Protein AF-A0A0D3AA02-F1 (afdb_monomer_lite)

Sequence (153 aa):
LQTEDDASTASTNLSRFRINEIVESSVPKKKGRLVGLGRRSRSAAPSSAPPPYVDPEVLTAQLKDKDDRISALETQMAAQQAGYETQKRLNEQMMEMMKRMYPNEGLVPRKFPMQIPRKISSELPRIGPSEISLEYSEELSYDIVVLGVSLEI

Structure (mmCIF, N/CA/C/O backbone):
data_AF-A0A0D3AA02-F1
#
_entry.id   AF-A0A0D3AA02-F1
#
loop_
_atom_site.group_PDB
_atom_site.id
_atom_site.type_symbol
_atom_site.label_atom_id
_atom_site.label_alt_id
_atom_site.label_comp_id
_atom_site.label_asym_id
_atom_site.label_entity_id
_atom_site.label_seq_id
_atom_site.pdbx_PDB_ins_code
_atom_site.Cartn_x
_atom_site.Cartn_y
_atom_site.Cartn_z
_atom_site.occupancy
_atom_site.B_iso_or_equiv
_atom_site.auth_seq_id
_atom_site.auth_comp_id
_atom_site.auth_asym_id
_atom_site.auth_atom_id
_atom_site.pdbx_PDB_model_num
ATOM 1 N N . LEU A 1 1 ? 10.111 -31.484 22.820 1.00 53.62 1 LEU A N 1
ATOM 2 C CA . LEU A 1 1 ? 10.497 -31.038 21.466 1.00 53.62 1 LEU A CA 1
ATOM 3 C C . LEU A 1 1 ? 10.474 -32.254 20.557 1.00 53.62 1 LEU A C 1
ATOM 5 O O . LEU A 1 1 ? 11.394 -33.051 20.647 1.00 53.62 1 LEU A O 1
ATOM 9 N N . GLN A 1 2 ? 9.403 -32.428 19.784 1.00 46.66 2 GLN A N 1
ATOM 10 C CA . GLN A 1 2 ? 9.385 -33.248 18.571 1.00 46.66 2 GLN A CA 1
ATOM 11 C C . GLN A 1 2 ? 8.452 -32.530 17.593 1.00 46.66 2 GLN A C 1
ATOM 13 O O . GLN A 1 2 ? 7.258 -32.399 17.853 1.00 46.66 2 GLN A O 1
ATOM 18 N N . THR A 1 3 ? 9.053 -31.972 16.552 1.00 66.62 3 THR A N 1
ATOM 19 C CA . THR A 1 3 ? 8.446 -31.197 15.470 1.00 66.62 3 THR A CA 1
ATOM 20 C C . THR A 1 3 ? 9.034 -31.760 14.201 1.00 66.62 3 THR A C 1
ATOM 22 O O . THR A 1 3 ? 10.138 -31.381 13.864 1.00 66.62 3 THR A O 1
ATOM 25 N N . GLU A 1 4 ? 8.361 -32.676 13.527 1.00 51.78 4 GLU A N 1
ATOM 26 C CA . GLU A 1 4 ? 8.775 -33.072 12.183 1.00 51.78 4 GLU A CA 1
ATOM 27 C C . GLU A 1 4 ? 7.525 -33.648 11.499 1.00 51.78 4 GLU A C 1
ATOM 29 O O . GLU A 1 4 ? 6.842 -34.479 12.093 1.00 51.78 4 GLU A O 1
ATOM 34 N N . ASP A 1 5 ? 7.124 -33.362 10.274 1.00 55.88 5 ASP A N 1
ATOM 35 C CA . ASP A 1 5 ? 7.315 -32.257 9.345 1.00 55.88 5 ASP A CA 1
ATOM 36 C C . ASP A 1 5 ? 6.399 -32.627 8.164 1.00 55.88 5 ASP A C 1
ATOM 38 O O . ASP A 1 5 ? 6.261 -33.799 7.798 1.00 55.88 5 ASP A O 1
ATOM 42 N N . ASP A 1 6 ? 5.71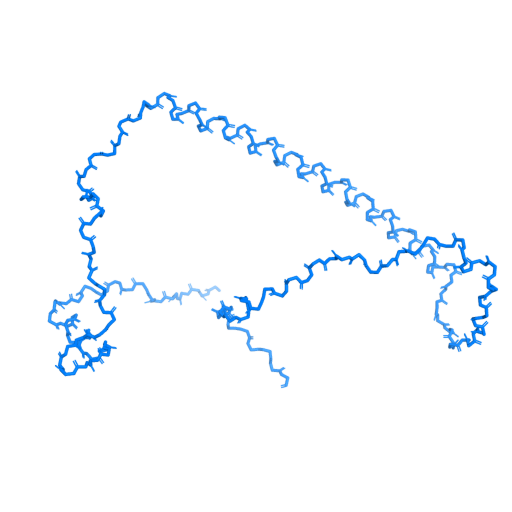2 -31.635 7.611 1.00 59.78 6 ASP A N 1
ATOM 43 C CA . ASP A 1 6 ? 4.790 -31.750 6.483 1.00 59.78 6 ASP A CA 1
ATOM 44 C C . ASP A 1 6 ? 5.528 -32.233 5.216 1.00 59.78 6 ASP A C 1
ATOM 46 O O . ASP A 1 6 ? 6.243 -31.483 4.549 1.00 59.78 6 ASP A O 1
ATOM 50 N N . ALA A 1 7 ? 5.371 -33.515 4.874 1.00 59.75 7 ALA A N 1
ATOM 51 C CA . ALA A 1 7 ? 6.032 -34.160 3.735 1.00 59.75 7 ALA A CA 1
ATOM 52 C C . ALA A 1 7 ? 5.379 -33.856 2.366 1.00 59.75 7 ALA A C 1
ATOM 54 O O . ALA A 1 7 ? 5.508 -34.641 1.424 1.00 59.75 7 ALA A O 1
ATOM 55 N N . SER A 1 8 ? 4.685 -32.726 2.208 1.00 58.94 8 SER A N 1
ATOM 56 C CA . SER A 1 8 ? 3.948 -32.400 0.974 1.00 58.94 8 SER A CA 1
ATOM 57 C C . SER A 1 8 ? 4.792 -31.739 -0.129 1.00 58.94 8 SER A C 1
ATOM 59 O O . SER A 1 8 ? 4.256 -31.283 -1.137 1.00 58.94 8 SER A O 1
ATOM 61 N N . THR A 1 9 ? 6.123 -31.717 -0.004 1.00 57.88 9 THR A N 1
ATOM 62 C CA . THR A 1 9 ? 7.038 -31.105 -0.992 1.00 57.88 9 THR A CA 1
ATOM 63 C C . THR A 1 9 ? 7.828 -32.118 -1.829 1.00 57.88 9 THR A C 1
ATOM 65 O O . THR A 1 9 ? 8.888 -31.806 -2.372 1.00 57.88 9 THR A O 1
ATOM 68 N N . ALA A 1 10 ? 7.317 -33.337 -2.017 1.00 57.09 10 ALA A N 1
ATOM 69 C CA . ALA A 1 10 ? 7.899 -34.269 -2.982 1.00 57.09 10 ALA A CA 1
ATOM 70 C C . ALA A 1 10 ? 7.478 -33.893 -4.418 1.00 57.09 10 ALA A C 1
ATOM 72 O O . ALA A 1 10 ? 6.457 -34.357 -4.932 1.00 57.09 10 ALA A O 1
ATOM 73 N N . SER A 1 11 ? 8.280 -33.058 -5.091 1.00 58.41 11 SER A N 1
ATOM 74 C CA . SER A 1 11 ? 8.177 -32.838 -6.541 1.00 58.41 11 SER A CA 1
ATOM 75 C C . SER A 1 11 ? 8.348 -34.176 -7.261 1.00 58.41 11 SER A C 1
ATOM 77 O O . SER A 1 11 ? 9.455 -34.689 -7.435 1.00 58.41 11 SER A O 1
ATOM 79 N N . THR A 1 12 ? 7.229 -34.796 -7.628 1.00 64.56 12 THR A N 1
ATOM 80 C CA . THR A 1 12 ? 7.253 -36.079 -8.320 1.00 64.56 12 THR A CA 1
ATOM 81 C C . THR A 1 12 ? 7.497 -35.781 -9.792 1.00 64.56 12 THR A C 1
ATOM 83 O O . THR A 1 12 ? 6.626 -35.264 -10.489 1.00 64.56 12 THR A O 1
ATOM 86 N N . ASN A 1 13 ? 8.698 -36.088 -10.281 1.00 82.19 13 ASN A N 1
ATOM 87 C CA . ASN A 1 13 ? 8.991 -36.072 -11.712 1.00 82.19 13 ASN A CA 1
ATOM 88 C C . ASN A 1 13 ? 8.172 -37.181 -12.393 1.00 82.19 13 ASN A C 1
ATOM 90 O O . ASN A 1 13 ? 8.635 -38.312 -12.541 1.00 82.19 13 ASN A O 1
ATOM 94 N N . LEU A 1 14 ? 6.925 -36.889 -12.766 1.00 85.88 14 LEU A N 1
ATOM 95 C CA . LEU A 1 14 ? 6.087 -37.840 -13.484 1.00 85.88 14 LEU A CA 1
ATOM 96 C C . LEU A 1 14 ? 6.580 -38.016 -14.921 1.00 85.88 14 LEU A C 1
ATOM 98 O O . LEU A 1 14 ? 6.935 -37.062 -15.617 1.00 85.88 14 LEU A O 1
ATOM 102 N N . SER A 1 15 ? 6.526 -39.256 -15.406 1.00 89.69 15 SER A N 1
ATOM 103 C CA . SER A 1 15 ? 6.732 -39.525 -16.825 1.00 89.69 15 SER A CA 1
ATOM 104 C C . SER A 1 15 ? 5.608 -38.894 -17.652 1.00 89.69 15 SER A C 1
ATOM 106 O O . SER A 1 15 ? 4.463 -38.807 -17.206 1.00 89.69 15 SER A O 1
ATOM 108 N N . ARG A 1 16 ? 5.902 -38.505 -18.900 1.00 90.88 16 ARG A N 1
ATOM 109 C CA . ARG A 1 16 ? 4.883 -37.957 -19.819 1.00 90.88 16 ARG A CA 1
ATOM 110 C C . ARG A 1 16 ? 3.665 -38.867 -19.966 1.00 90.88 16 ARG A C 1
ATOM 112 O O . ARG A 1 16 ? 2.554 -38.374 -20.097 1.00 90.88 16 ARG A O 1
ATOM 119 N N . PHE A 1 17 ? 3.877 -40.180 -19.923 1.00 92.75 17 PHE A N 1
ATOM 120 C CA . PHE A 1 17 ? 2.795 -41.155 -19.973 1.00 92.75 17 PHE A CA 1
ATOM 121 C C . PHE A 1 17 ? 1.847 -41.007 -18.775 1.00 92.75 17 PHE A C 1
ATOM 123 O O . PHE A 1 17 ? 0.642 -40.893 -18.966 1.00 92.75 17 PHE A O 1
ATOM 130 N N . ARG A 1 18 ? 2.396 -40.914 -17.555 1.00 92.50 18 ARG A N 1
ATOM 131 C CA . ARG A 1 18 ? 1.609 -40.695 -16.333 1.00 92.50 18 ARG A CA 1
ATOM 132 C C . ARG A 1 18 ? 0.935 -39.322 -16.311 1.00 92.50 18 ARG A C 1
ATOM 134 O O . ARG A 1 18 ? -0.202 -39.212 -15.873 1.00 92.50 18 ARG A O 1
ATOM 141 N N . ILE A 1 19 ? 1.598 -38.286 -16.830 1.00 92.25 19 ILE A N 1
ATOM 142 C CA . ILE A 1 19 ? 0.996 -36.952 -16.987 1.00 92.25 19 ILE A CA 1
ATOM 143 C C . ILE A 1 19 ? -0.220 -37.022 -17.917 1.00 92.25 19 ILE A C 1
ATOM 145 O O . ILE A 1 19 ? -1.279 -36.505 -17.572 1.00 92.25 19 ILE A O 1
ATOM 149 N N . ASN A 1 20 ? -0.093 -37.678 -19.074 1.00 90.44 20 ASN A N 1
ATOM 150 C CA . ASN A 1 20 ? -1.201 -37.822 -20.017 1.00 90.44 20 ASN A CA 1
ATOM 151 C C . ASN A 1 20 ? -2.361 -38.606 -19.403 1.00 90.44 20 ASN A C 1
ATOM 153 O O . ASN A 1 20 ? -3.500 -38.184 -19.541 1.00 90.44 20 ASN A O 1
ATOM 157 N N . GLU A 1 21 ? -2.073 -39.689 -18.680 1.00 92.56 21 GLU A N 1
ATOM 158 C CA . GLU A 1 21 ? -3.073 -40.478 -17.954 1.00 92.56 21 GLU A CA 1
ATOM 159 C C . GLU A 1 21 ? -3.886 -39.603 -16.983 1.00 92.56 21 GLU A C 1
ATOM 161 O O . GLU A 1 21 ? -5.116 -39.628 -17.012 1.00 92.56 21 GLU A O 1
ATOM 166 N N . ILE A 1 22 ? -3.212 -38.764 -16.188 1.00 92.19 22 ILE A N 1
ATOM 167 C CA . ILE A 1 22 ? -3.859 -37.845 -15.238 1.00 92.19 22 ILE A CA 1
ATOM 168 C C . ILE A 1 22 ? -4.670 -36.766 -15.965 1.00 92.19 22 ILE A C 1
ATOM 170 O O . ILE A 1 22 ? -5.803 -36.474 -15.585 1.00 92.19 22 ILE A O 1
ATOM 174 N N . VAL A 1 23 ? -4.123 -36.175 -17.029 1.00 88.12 23 VAL A N 1
ATOM 175 C CA . VAL A 1 23 ? -4.827 -35.152 -17.821 1.00 88.12 23 VAL A CA 1
ATOM 176 C C . VAL A 1 23 ? -6.070 -35.748 -18.480 1.00 88.12 23 VAL A C 1
ATOM 178 O O . VAL A 1 23 ? -7.131 -35.126 -18.500 1.00 88.12 23 VAL A O 1
ATOM 181 N N . GLU A 1 24 ? -5.963 -36.963 -19.006 1.00 88.50 24 GLU A N 1
ATOM 182 C CA . GLU A 1 24 ? -7.061 -37.651 -19.667 1.00 88.50 24 GLU A CA 1
ATOM 183 C C . GLU A 1 24 ? -8.172 -38.089 -18.717 1.00 88.50 24 GLU A C 1
ATOM 185 O O . GLU A 1 24 ? -9.325 -38.141 -19.160 1.00 88.50 24 GLU A O 1
ATOM 190 N N . SER A 1 25 ? -7.843 -38.411 -17.464 1.00 89.56 25 SER A N 1
ATOM 191 C CA . SER A 1 25 ? -8.819 -38.781 -16.437 1.00 89.56 25 SER A CA 1
ATOM 192 C C . SER A 1 25 ? -9.460 -37.569 -15.760 1.00 89.56 25 SER A C 1
ATOM 194 O O . SER A 1 25 ? -10.619 -37.647 -15.360 1.00 89.56 25 SER A O 1
ATOM 196 N N . SER A 1 26 ? -8.746 -36.444 -15.672 1.00 89.12 26 SER A N 1
ATOM 197 C CA . SER A 1 26 ? -9.173 -35.294 -14.859 1.00 89.12 26 SER A CA 1
ATOM 198 C C . SER A 1 26 ? -9.813 -34.157 -15.662 1.00 89.12 26 SER A C 1
ATOM 200 O O . SER A 1 26 ? -10.617 -33.404 -15.117 1.00 89.12 26 SER A O 1
ATOM 202 N N . VAL A 1 27 ? -9.476 -33.990 -16.948 1.00 89.62 27 VAL A N 1
ATOM 203 C CA . VAL A 1 27 ? -9.980 -32.862 -17.752 1.00 89.62 27 VAL A CA 1
ATOM 204 C C . VAL A 1 27 ? -11.298 -33.232 -18.453 1.00 89.62 27 VAL A C 1
ATOM 206 O O . VAL A 1 27 ? -11.348 -34.240 -19.167 1.00 89.62 27 VAL A O 1
ATOM 209 N N . PRO A 1 28 ? -12.363 -32.408 -18.340 1.00 89.06 28 PRO A N 1
ATOM 210 C CA . PRO A 1 28 ? -13.637 -32.664 -19.006 1.00 89.06 28 PRO A CA 1
ATOM 211 C C . PRO A 1 28 ? -13.504 -32.829 -20.529 1.00 89.06 28 PRO A C 1
ATOM 213 O O . PRO A 1 28 ? -12.781 -32.090 -21.204 1.00 89.06 28 PRO A O 1
ATOM 216 N N . LYS A 1 29 ? -14.250 -33.786 -21.097 1.00 91.00 29 LYS A N 1
ATOM 217 C CA . LYS A 1 29 ? -14.224 -34.145 -22.527 1.00 91.00 29 LYS A CA 1
ATOM 218 C C . LYS A 1 29 ? -15.591 -33.947 -23.184 1.00 91.00 29 LYS A C 1
ATOM 220 O O . LYS A 1 29 ? -16.615 -34.338 -22.637 1.00 91.00 29 LYS A O 1
ATOM 225 N N . LYS A 1 30 ? -15.611 -33.429 -24.418 1.00 91.12 30 LYS A N 1
ATOM 226 C CA . LYS A 1 30 ? -16.790 -33.398 -25.304 1.00 91.12 30 LYS A CA 1
ATOM 227 C C . LYS A 1 30 ? -16.431 -34.016 -26.654 1.00 91.12 30 LYS A C 1
ATOM 229 O O . LYS A 1 30 ? -15.575 -33.490 -27.361 1.00 91.12 30 LYS A O 1
ATOM 234 N N . LYS A 1 31 ? -17.079 -35.130 -27.021 1.00 90.44 31 LYS A N 1
ATOM 235 C CA . LYS A 1 31 ? -16.807 -35.893 -28.264 1.00 90.44 31 LYS A CA 1
ATOM 236 C C . LYS A 1 31 ? -15.324 -36.301 -28.402 1.00 90.44 31 LYS A C 1
ATOM 238 O O . LYS A 1 31 ? -14.715 -36.116 -29.449 1.00 90.44 31 LYS A O 1
ATOM 243 N N . GLY A 1 32 ? -14.723 -36.777 -27.309 1.00 87.00 32 GLY A N 1
ATOM 244 C CA . GLY A 1 32 ? -13.302 -37.156 -27.253 1.00 87.00 32 GLY A CA 1
ATOM 245 C C . GLY A 1 32 ? -12.314 -35.982 -27.204 1.00 87.00 32 GLY A C 1
ATOM 246 O O . GLY A 1 32 ? -11.118 -36.201 -27.056 1.00 87.00 32 GLY A O 1
ATOM 247 N N . ARG A 1 33 ? -12.789 -34.733 -27.280 1.00 87.69 33 ARG A N 1
ATOM 248 C CA . ARG A 1 33 ? -11.948 -33.535 -27.219 1.00 87.69 33 ARG A CA 1
ATOM 249 C C . ARG A 1 33 ? -11.967 -32.939 -25.814 1.00 87.69 33 ARG A C 1
ATOM 251 O O . ARG A 1 33 ? -13.047 -32.641 -25.308 1.00 87.69 33 ARG A O 1
ATOM 258 N N . LEU A 1 34 ? -10.791 -32.734 -25.220 1.00 88.81 34 LEU A N 1
ATOM 259 C CA . LEU A 1 34 ? -10.636 -31.980 -23.972 1.00 88.81 34 LEU A CA 1
ATOM 260 C C . LEU A 1 34 ? -11.217 -30.568 -24.157 1.00 88.81 34 LEU A C 1
ATOM 262 O O . LEU A 1 34 ? -10.851 -29.865 -25.104 1.00 88.81 34 LEU A O 1
ATOM 266 N N . VAL A 1 35 ? -12.157 -30.176 -23.300 1.00 86.38 35 VAL A N 1
ATOM 267 C CA . VAL A 1 35 ? -12.749 -28.829 -23.296 1.00 86.38 35 VAL A CA 1
ATOM 268 C C . VAL A 1 35 ? -12.101 -27.980 -22.202 1.00 86.38 35 VAL A C 1
ATOM 270 O O . VAL A 1 35 ? -11.541 -28.514 -21.255 1.00 86.38 35 VAL A O 1
ATOM 273 N N . GLY A 1 36 ? -12.118 -26.653 -22.351 1.00 82.44 36 GLY A N 1
ATOM 274 C CA . GLY A 1 36 ? -11.487 -25.737 -21.387 1.00 82.44 36 GLY A CA 1
ATOM 275 C C . GLY A 1 36 ? -9.979 -25.532 -21.576 1.00 82.44 36 GLY A C 1
ATOM 276 O O . GLY A 1 36 ? -9.417 -24.606 -21.001 1.00 82.44 36 GLY A O 1
ATOM 277 N N . LEU A 1 37 ? -9.319 -26.309 -22.444 1.00 80.44 37 LEU A N 1
ATOM 278 C CA . LEU A 1 37 ? -7.947 -26.017 -22.863 1.00 80.44 37 LEU A CA 1
ATOM 279 C C . LEU A 1 37 ? -7.943 -24.833 -23.840 1.00 80.44 37 LEU A C 1
ATOM 281 O O . LEU A 1 37 ? -8.297 -24.965 -25.015 1.00 80.44 37 LEU A O 1
ATOM 285 N N . GLY A 1 38 ? -7.565 -23.660 -23.333 1.00 75.62 38 GLY A N 1
ATOM 286 C CA . GLY A 1 38 ? -7.457 -22.433 -24.115 1.00 75.62 38 GLY A CA 1
ATOM 287 C C . GLY A 1 38 ? -6.462 -22.568 -25.270 1.00 75.62 38 GLY A C 1
ATOM 288 O O . GLY A 1 38 ? -5.378 -23.141 -25.137 1.00 75.62 38 GLY A O 1
ATOM 289 N N . ARG A 1 39 ? -6.808 -22.002 -26.431 1.00 74.00 39 ARG A N 1
ATOM 290 C CA . ARG A 1 39 ? -5.838 -21.808 -27.513 1.00 74.00 39 ARG A CA 1
ATOM 291 C C . ARG A 1 39 ? -4.885 -20.715 -27.055 1.00 74.00 39 ARG A C 1
ATOM 293 O O . ARG A 1 39 ? -5.320 -19.592 -26.828 1.00 74.00 39 ARG A O 1
ATOM 300 N N . ARG A 1 40 ? -3.594 -21.023 -26.927 1.00 66.06 40 ARG A N 1
ATOM 301 C CA . ARG A 1 40 ? -2.578 -19.988 -26.705 1.00 66.06 40 ARG A CA 1
ATOM 302 C C . ARG A 1 40 ? -2.599 -19.046 -27.910 1.00 66.06 40 ARG A C 1
ATOM 304 O O . ARG A 1 40 ? -2.100 -19.401 -28.980 1.00 66.06 40 ARG A O 1
ATOM 311 N N . SER A 1 41 ? -3.208 -17.872 -27.752 1.00 60.25 41 SER A N 1
ATOM 312 C CA . SER A 1 41 ? -3.081 -16.765 -28.693 1.00 60.25 41 SER A CA 1
ATOM 313 C C . SER A 1 41 ? -1.596 -16.447 -28.811 1.00 60.25 41 SER A C 1
ATOM 315 O O . SER A 1 41 ? -0.969 -16.002 -27.854 1.00 60.25 41 SER A O 1
ATOM 317 N N . ARG A 1 42 ? -1.003 -16.704 -29.979 1.00 61.03 42 ARG A N 1
ATOM 318 C CA . ARG A 1 42 ? 0.401 -16.366 -30.280 1.00 61.03 42 ARG A CA 1
ATOM 319 C C . ARG A 1 42 ? 0.603 -14.855 -30.486 1.00 61.03 42 ARG A C 1
ATOM 321 O O . ARG A 1 42 ? 1.446 -14.457 -31.276 1.00 61.03 42 ARG A O 1
ATOM 328 N N . SER A 1 43 ? -0.227 -14.029 -29.852 1.00 60.69 43 SER A N 1
ATOM 329 C CA . SER A 1 43 ? -0.200 -12.567 -29.939 1.00 60.69 43 SER A CA 1
ATOM 330 C C . SER A 1 43 ? 0.611 -11.923 -28.816 1.00 60.69 43 SER A C 1
ATOM 332 O O . SER A 1 43 ? 0.882 -10.731 -28.882 1.00 60.69 43 SER A O 1
ATOM 334 N N . ALA A 1 44 ? 1.027 -12.688 -27.805 1.00 61.94 44 ALA A N 1
ATOM 335 C CA . ALA A 1 44 ? 2.141 -12.274 -26.967 1.00 61.94 44 ALA A CA 1
ATOM 336 C C . ALA A 1 44 ? 3.431 -12.446 -27.776 1.00 61.94 44 ALA A C 1
ATOM 338 O O . ALA A 1 44 ? 3.624 -13.497 -28.400 1.00 61.94 44 ALA A O 1
ATOM 339 N N . ALA A 1 45 ? 4.300 -11.430 -27.759 1.00 62.16 45 ALA A N 1
ATOM 340 C CA . ALA A 1 45 ? 5.665 -11.575 -28.246 1.00 62.16 45 ALA A CA 1
ATOM 341 C C . ALA A 1 45 ? 6.257 -12.863 -27.650 1.00 62.16 45 ALA A C 1
ATOM 343 O O . ALA A 1 45 ? 5.975 -13.176 -26.485 1.00 62.16 45 ALA A O 1
ATOM 344 N N . PRO A 1 46 ? 7.015 -13.658 -28.426 1.00 60.78 46 PRO A N 1
ATOM 345 C CA . PRO A 1 46 ? 7.665 -14.824 -27.860 1.00 60.78 46 PRO A CA 1
ATOM 346 C C . PRO A 1 46 ? 8.447 -14.359 -26.632 1.00 60.78 46 PRO A C 1
ATOM 348 O O . PRO A 1 46 ? 9.130 -13.342 -26.686 1.00 60.78 46 PRO A O 1
ATOM 351 N N . SER A 1 47 ? 8.357 -15.106 -25.531 1.00 60.28 47 SER A N 1
ATOM 352 C CA . SER A 1 47 ? 9.128 -14.858 -24.301 1.00 60.28 47 SER A CA 1
ATOM 353 C C . SER A 1 47 ? 10.648 -14.745 -24.544 1.00 60.28 47 SER A C 1
ATOM 355 O O . SER A 1 47 ? 11.388 -14.437 -23.619 1.00 60.28 47 SER A O 1
ATOM 357 N N . SER A 1 48 ? 11.109 -15.026 -25.770 1.00 63.53 48 SER A N 1
ATOM 358 C CA . SER A 1 48 ? 12.468 -14.849 -26.274 1.00 63.53 48 SER A CA 1
ATOM 359 C C . SER A 1 48 ? 12.785 -13.442 -26.796 1.00 63.53 48 SER A C 1
ATOM 361 O O . SER A 1 48 ? 13.908 -13.225 -27.242 1.00 63.53 48 SER A O 1
ATOM 363 N N . ALA A 1 49 ? 11.826 -12.511 -26.842 1.00 70.12 49 ALA A N 1
ATOM 364 C CA . ALA A 1 49 ? 12.114 -11.120 -27.169 1.00 70.12 49 ALA A CA 1
ATOM 365 C C . ALA A 1 49 ? 12.927 -10.512 -26.011 1.00 70.12 49 ALA A C 1
ATOM 367 O O . ALA A 1 49 ? 12.463 -10.578 -24.869 1.00 70.12 49 ALA A O 1
ATOM 368 N N . PRO A 1 50 ? 14.125 -9.950 -26.266 1.00 74.06 50 PRO A N 1
ATOM 369 C CA . PRO A 1 50 ? 14.880 -9.267 -25.227 1.00 74.06 50 PRO A CA 1
ATOM 370 C C . PRO A 1 50 ? 14.012 -8.151 -24.634 1.00 74.06 50 PRO A C 1
ATOM 372 O O . PRO A 1 50 ? 13.386 -7.416 -25.408 1.00 74.06 50 PRO A O 1
ATOM 375 N N . PRO A 1 51 ? 13.937 -8.010 -23.298 1.00 75.38 51 PRO A N 1
ATOM 376 C CA . PRO A 1 51 ? 13.287 -6.850 -22.712 1.00 75.38 51 PRO A CA 1
ATOM 377 C C . PRO A 1 51 ? 13.959 -5.578 -23.250 1.00 75.38 51 PRO A C 1
ATOM 379 O O . PRO A 1 51 ? 15.161 -5.603 -23.543 1.00 75.38 51 PRO A O 1
ATOM 382 N N . PRO A 1 52 ? 13.212 -4.471 -23.405 1.00 80.44 52 PRO A N 1
ATOM 383 C CA . PRO A 1 52 ? 13.819 -3.196 -23.757 1.00 80.44 52 PRO A CA 1
ATOM 384 C C . PRO A 1 52 ? 14.946 -2.901 -22.763 1.00 80.44 52 PRO A C 1
ATOM 386 O O . PRO A 1 52 ? 14.750 -2.997 -21.551 1.00 80.44 52 PRO A O 1
ATOM 389 N N . TYR A 1 53 ? 16.139 -2.617 -23.287 1.00 85.62 53 TYR A N 1
ATOM 390 C CA . TYR A 1 53 ? 17.304 -2.326 -22.463 1.00 85.62 53 TYR A CA 1
ATOM 391 C C . TYR A 1 53 ? 17.039 -1.043 -21.673 1.00 85.62 53 TYR A C 1
ATOM 393 O O . TYR A 1 53 ? 16.821 0.018 -22.257 1.00 85.62 53 TYR A O 1
ATOM 401 N N . VAL A 1 54 ? 17.026 -1.167 -20.350 1.00 86.50 54 VAL A N 1
ATOM 402 C CA . VAL A 1 54 ? 16.943 -0.045 -19.417 1.00 86.50 54 VAL A CA 1
ATOM 403 C C . VAL A 1 54 ? 18.326 0.130 -18.813 1.00 86.50 54 VAL A C 1
ATOM 405 O O . VAL A 1 54 ? 18.936 -0.845 -18.375 1.00 86.50 54 VAL A O 1
ATOM 408 N N . ASP A 1 55 ? 18.810 1.366 -18.807 1.00 93.94 55 ASP A N 1
ATOM 409 C CA . ASP A 1 55 ? 20.084 1.723 -18.193 1.00 93.94 55 ASP A CA 1
ATOM 410 C C . ASP A 1 55 ? 20.080 1.345 -16.692 1.00 93.94 55 ASP A C 1
ATOM 412 O O . ASP A 1 55 ? 19.176 1.773 -15.958 1.00 93.94 55 ASP A O 1
ATOM 416 N N . PRO A 1 56 ? 21.044 0.534 -16.211 1.00 92.38 56 PRO A N 1
ATOM 417 C CA . PRO A 1 56 ? 21.132 0.160 -14.800 1.00 92.38 56 PRO A CA 1
ATOM 418 C C . PRO A 1 56 ? 21.248 1.369 -13.858 1.00 92.38 56 PRO A C 1
ATOM 420 O O . PRO A 1 56 ? 20.766 1.310 -12.724 1.00 92.38 56 PRO A O 1
ATOM 423 N N . GLU A 1 57 ? 21.831 2.481 -14.304 1.00 94.38 57 GLU A N 1
ATOM 424 C CA . GLU A 1 57 ? 21.968 3.697 -13.493 1.00 94.38 57 GLU A CA 1
ATOM 425 C C . GLU A 1 57 ? 20.602 4.345 -13.230 1.00 94.38 57 GLU A C 1
ATOM 427 O O . GLU A 1 57 ? 20.291 4.745 -12.107 1.00 94.38 57 GLU A O 1
ATOM 432 N N . VAL A 1 58 ? 19.721 4.345 -14.232 1.00 94.94 58 VAL A N 1
ATOM 433 C CA . VAL A 1 58 ? 18.342 4.832 -14.085 1.00 94.94 58 VAL A CA 1
ATOM 434 C C . VAL A 1 58 ? 17.546 3.933 -13.140 1.00 94.94 58 VAL A C 1
ATOM 436 O O . VAL A 1 58 ? 16.781 4.428 -12.310 1.00 94.94 58 VAL A O 1
ATOM 439 N N . LEU A 1 59 ? 17.734 2.613 -13.228 1.00 94.69 59 LEU A N 1
ATOM 440 C CA . LEU A 1 59 ? 17.034 1.658 -12.367 1.00 94.69 59 LEU A CA 1
ATOM 441 C C . LEU A 1 59 ? 17.440 1.808 -10.894 1.00 94.69 59 LEU A C 1
ATOM 443 O O . LEU A 1 59 ? 16.581 1.794 -10.013 1.00 94.69 59 LEU A O 1
ATOM 447 N N . THR A 1 60 ? 18.734 1.982 -10.623 1.00 95.12 60 THR A N 1
ATOM 448 C CA . THR A 1 60 ? 19.237 2.187 -9.254 1.00 95.12 60 THR A CA 1
ATOM 449 C C . THR A 1 60 ? 18.779 3.520 -8.664 1.00 95.12 60 THR A C 1
ATOM 451 O O . THR A 1 60 ? 18.374 3.559 -7.503 1.00 95.12 60 THR A O 1
ATOM 454 N N . ALA A 1 61 ? 18.750 4.593 -9.461 1.00 96.12 61 ALA A N 1
ATOM 455 C CA . ALA A 1 61 ? 18.199 5.877 -9.034 1.00 96.12 61 ALA A CA 1
ATOM 456 C C . ALA A 1 61 ? 16.700 5.781 -8.693 1.00 96.12 61 ALA A C 1
ATOM 458 O O . ALA A 1 61 ? 16.271 6.298 -7.663 1.00 96.12 61 ALA A O 1
ATOM 459 N N . GLN A 1 62 ? 15.912 5.074 -9.512 1.00 97.44 62 GLN A N 1
ATOM 460 C CA . GLN A 1 62 ? 14.490 4.842 -9.237 1.00 97.44 62 GLN A CA 1
ATOM 461 C C . GLN A 1 62 ? 14.258 3.990 -7.991 1.00 97.44 62 GLN A C 1
ATOM 463 O O . GLN A 1 62 ? 13.296 4.226 -7.265 1.00 97.44 62 GLN A O 1
ATOM 468 N N . LEU A 1 63 ? 15.106 2.990 -7.744 1.00 97.38 63 LEU A N 1
ATOM 469 C CA . LEU A 1 63 ? 14.989 2.168 -6.543 1.00 97.38 63 LEU A CA 1
ATOM 470 C C . LEU A 1 63 ? 15.214 3.016 -5.289 1.00 97.38 63 LEU A C 1
ATOM 472 O O . LEU A 1 63 ? 14.399 2.976 -4.375 1.00 97.38 63 LEU A O 1
ATOM 476 N N . LYS A 1 64 ? 16.245 3.865 -5.309 1.00 97.75 64 LYS A N 1
ATOM 477 C CA . LYS A 1 64 ? 16.545 4.777 -4.207 1.00 97.75 64 LYS A CA 1
ATOM 478 C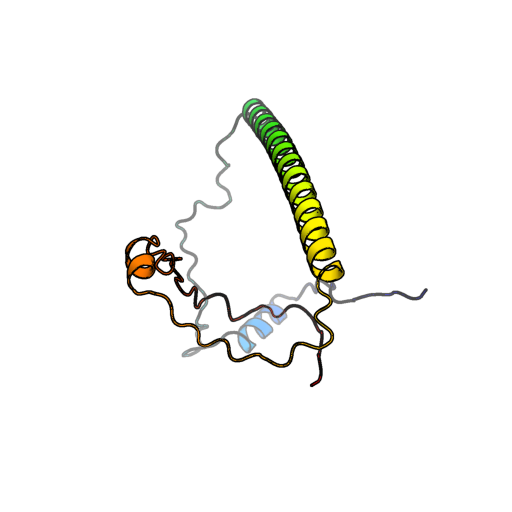 C . LYS A 1 64 ? 15.408 5.767 -3.929 1.00 97.75 64 LYS A C 1
ATOM 480 O O . LYS A 1 64 ? 15.019 5.926 -2.781 1.00 97.75 64 LYS A O 1
ATOM 485 N N . ASP A 1 65 ? 14.840 6.383 -4.966 1.00 98.12 65 ASP A N 1
ATOM 486 C CA . ASP A 1 65 ? 13.684 7.285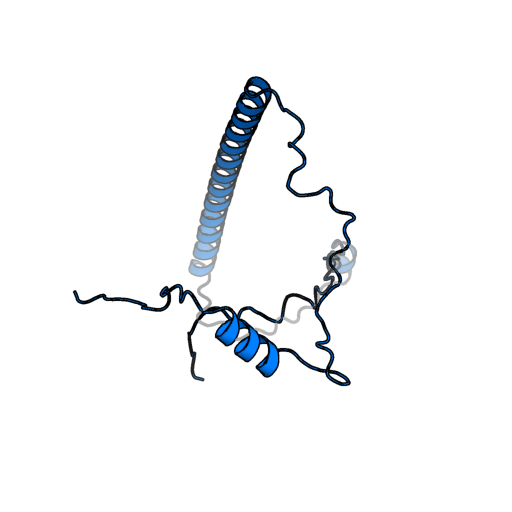 -4.819 1.00 98.12 65 ASP A CA 1
ATOM 487 C C . ASP A 1 65 ? 12.480 6.577 -4.170 1.00 98.12 65 ASP A C 1
ATOM 489 O O . ASP A 1 65 ? 11.796 7.129 -3.304 1.00 98.12 65 ASP A O 1
ATOM 493 N N . LYS A 1 66 ? 12.243 5.313 -4.540 1.00 98.38 66 LYS A N 1
ATOM 494 C CA . LYS A 1 66 ? 11.170 4.507 -3.949 1.00 98.38 66 LYS A CA 1
ATOM 495 C C . LYS A 1 66 ? 11.460 4.156 -2.494 1.00 98.38 66 LYS A C 1
ATOM 497 O O . LYS A 1 66 ? 10.531 4.232 -1.694 1.00 98.38 66 LYS A O 1
ATOM 502 N N . ASP A 1 67 ? 12.703 3.840 -2.144 1.00 98.56 67 ASP A N 1
ATOM 503 C CA . ASP A 1 67 ? 13.115 3.587 -0.757 1.00 98.56 67 ASP A CA 1
ATOM 504 C C . ASP A 1 67 ? 12.977 4.844 0.119 1.00 98.56 67 ASP A C 1
ATOM 506 O O . ASP A 1 67 ? 12.458 4.775 1.239 1.00 98.56 67 ASP A O 1
ATOM 510 N N . ASP A 1 68 ? 13.347 6.014 -0.409 1.00 98.44 68 ASP A N 1
ATOM 511 C CA . ASP A 1 68 ? 13.167 7.303 0.267 1.00 98.44 68 ASP A CA 1
ATOM 512 C C . ASP A 1 68 ? 11.671 7.594 0.493 1.00 98.44 68 ASP A C 1
ATOM 514 O O . ASP A 1 68 ? 11.248 7.982 1.588 1.00 98.44 68 ASP A O 1
ATOM 518 N N . ARG A 1 69 ? 10.830 7.335 -0.519 1.00 98.62 69 ARG A N 1
ATOM 519 C CA . ARG A 1 69 ? 9.372 7.473 -0.407 1.00 98.62 69 ARG A CA 1
ATOM 520 C C . ARG A 1 69 ? 8.767 6.492 0.601 1.00 98.62 69 ARG A C 1
ATOM 522 O O . ARG A 1 69 ? 7.858 6.887 1.332 1.00 98.62 69 ARG A O 1
ATOM 529 N N . ILE A 1 70 ? 9.233 5.243 0.644 1.00 98.69 70 ILE A N 1
ATOM 530 C CA . ILE A 1 70 ? 8.792 4.245 1.634 1.00 98.69 70 ILE A CA 1
ATOM 531 C C . ILE A 1 70 ? 9.131 4.741 3.041 1.00 98.69 70 ILE A C 1
ATOM 533 O O . ILE A 1 70 ? 8.235 4.841 3.877 1.00 98.69 70 ILE A O 1
ATOM 537 N N . SER A 1 71 ? 10.373 5.172 3.262 1.00 98.56 71 SER A N 1
ATOM 538 C CA . SER A 1 71 ? 10.834 5.695 4.555 1.00 98.56 71 SER A CA 1
ATOM 539 C C . SER A 1 71 ? 9.993 6.890 5.034 1.00 98.56 71 SER A C 1
ATOM 541 O O . SER A 1 71 ? 9.616 6.988 6.208 1.00 98.56 71 SER A O 1
ATOM 543 N N . ALA A 1 72 ? 9.646 7.801 4.117 1.00 98.56 72 ALA A N 1
ATOM 544 C CA . ALA A 1 72 ? 8.792 8.946 4.422 1.00 98.56 72 ALA A CA 1
ATOM 545 C C . ALA A 1 72 ? 7.362 8.526 4.817 1.00 98.56 72 ALA A C 1
ATOM 547 O O . ALA A 1 72 ? 6.811 9.049 5.790 1.00 98.56 72 ALA A O 1
ATOM 548 N N . LEU A 1 73 ? 6.769 7.568 4.097 1.00 98.62 73 LEU A N 1
ATOM 549 C CA . LEU A 1 73 ? 5.426 7.058 4.389 1.00 98.62 73 LEU A CA 1
ATOM 550 C C . LEU A 1 73 ? 5.373 6.292 5.713 1.00 98.62 73 LEU A C 1
ATOM 552 O O . LEU A 1 73 ? 4.442 6.488 6.490 1.00 98.62 73 LEU A O 1
ATOM 556 N N . GLU A 1 74 ? 6.376 5.469 6.010 1.00 98.44 74 GLU A N 1
ATOM 557 C CA . GLU A 1 74 ? 6.488 4.764 7.291 1.00 98.44 74 GLU A CA 1
ATOM 558 C C . GLU A 1 74 ? 6.542 5.739 8.467 1.00 98.44 74 GLU A C 1
ATOM 560 O O . GLU A 1 74 ? 5.814 5.583 9.449 1.00 98.44 74 GLU A O 1
ATOM 565 N N . THR A 1 75 ? 7.330 6.806 8.327 1.00 98.44 75 THR A N 1
ATOM 566 C CA . THR A 1 75 ? 7.410 7.872 9.332 1.00 98.44 75 THR A CA 1
ATOM 567 C C . THR A 1 75 ? 6.056 8.563 9.524 1.00 98.44 75 THR A C 1
ATOM 569 O O . THR A 1 75 ? 5.638 8.809 10.658 1.00 98.44 75 THR A O 1
ATOM 572 N N . GLN A 1 76 ? 5.330 8.844 8.435 1.00 98.44 76 GLN A N 1
ATOM 573 C CA . GLN A 1 76 ? 3.996 9.445 8.499 1.00 98.44 76 GLN A CA 1
ATOM 574 C C . GLN A 1 76 ? 2.984 8.524 9.195 1.00 98.44 76 GLN A C 1
ATOM 576 O O . GLN A 1 76 ? 2.229 8.990 10.050 1.00 98.44 76 GLN A O 1
ATOM 581 N N . MET A 1 77 ? 2.984 7.228 8.868 1.00 98.25 77 MET A N 1
ATOM 582 C CA . MET A 1 77 ? 2.113 6.240 9.511 1.00 98.25 77 MET A CA 1
ATOM 583 C C . MET A 1 77 ? 2.410 6.129 11.007 1.00 98.25 77 MET A C 1
ATOM 585 O O . MET A 1 77 ? 1.482 6.157 11.814 1.00 98.25 77 MET A O 1
ATOM 589 N N . ALA A 1 78 ? 3.689 6.075 11.392 1.00 98.06 78 ALA A N 1
ATOM 590 C CA . ALA A 1 78 ? 4.093 6.018 12.793 1.00 98.06 78 ALA A CA 1
ATOM 591 C C . ALA A 1 78 ? 3.642 7.266 13.571 1.00 98.06 78 ALA A C 1
ATOM 593 O O . ALA A 1 78 ? 3.080 7.154 14.663 1.00 98.06 78 ALA A O 1
ATOM 594 N N . ALA A 1 79 ? 3.822 8.459 12.996 1.00 97.56 79 ALA A N 1
ATOM 595 C CA . ALA A 1 79 ? 3.363 9.706 13.601 1.00 97.56 79 ALA A CA 1
ATOM 596 C C . ALA A 1 79 ? 1.830 9.753 13.739 1.00 97.56 79 ALA A C 1
ATOM 598 O O . ALA A 1 79 ? 1.310 10.143 14.787 1.00 97.56 79 ALA A O 1
ATOM 599 N N . GLN A 1 80 ? 1.099 9.315 12.709 1.00 98.25 80 GLN A N 1
ATOM 600 C CA . GLN A 1 80 ? -0.362 9.249 12.734 1.00 98.25 80 GLN A CA 1
ATOM 601 C C . GLN A 1 80 ? -0.863 8.261 13.791 1.00 98.25 80 GLN A C 1
ATOM 603 O O . GLN A 1 80 ? -1.778 8.585 14.550 1.00 98.25 80 GLN A O 1
ATOM 608 N N . GLN A 1 81 ? -0.248 7.082 13.874 1.00 97.69 81 GLN A N 1
ATOM 609 C CA . GLN A 1 81 ? -0.586 6.070 14.867 1.00 97.69 81 GLN A CA 1
ATOM 610 C C . GLN A 1 81 ? -0.326 6.583 16.285 1.00 97.69 81 GLN A C 1
ATOM 612 O O . GLN A 1 81 ? -1.188 6.444 17.148 1.00 97.69 81 GLN A O 1
ATOM 617 N N . ALA A 1 82 ? 0.811 7.241 16.524 1.00 97.19 82 ALA A N 1
ATOM 618 C CA . ALA A 1 82 ? 1.105 7.850 17.819 1.00 97.19 82 ALA A CA 1
ATOM 619 C C . ALA A 1 82 ? 0.068 8.923 18.202 1.00 97.19 82 ALA A C 1
ATOM 621 O O . ALA A 1 82 ? -0.382 8.971 19.352 1.00 97.19 82 ALA A O 1
ATOM 622 N N . GLY A 1 83 ? -0.356 9.752 17.242 1.00 97.44 83 GLY A N 1
ATOM 623 C CA . GLY A 1 83 ? -1.419 10.740 17.442 1.00 97.44 83 GLY A CA 1
ATOM 624 C C . GLY A 1 83 ? -2.766 10.097 17.784 1.00 97.44 83 GLY A C 1
ATOM 625 O O . GLY A 1 83 ? -3.410 10.484 18.761 1.00 97.44 83 GLY A O 1
ATOM 626 N N . TYR A 1 84 ? -3.156 9.068 17.031 1.00 97.81 84 TYR A N 1
ATOM 627 C CA . TYR A 1 84 ? -4.389 8.316 17.260 1.00 97.81 84 TYR A CA 1
ATOM 628 C C . TYR A 1 84 ? -4.400 7.615 18.626 1.00 97.81 84 TYR A C 1
ATOM 630 O O . TYR A 1 84 ? -5.355 7.763 19.387 1.00 97.81 84 TYR A O 1
ATOM 638 N N . GLU A 1 85 ? -3.326 6.908 18.980 1.00 97.06 85 GLU A N 1
ATOM 639 C CA . GLU A 1 85 ? -3.192 6.222 20.270 1.00 97.06 85 GLU A CA 1
ATOM 640 C C . GLU A 1 85 ? -3.251 7.202 21.448 1.00 97.06 85 GLU A C 1
ATOM 642 O O . GLU A 1 85 ? -3.897 6.933 22.463 1.00 97.06 85 GLU A O 1
ATOM 647 N N . THR A 1 86 ? -2.636 8.380 21.309 1.00 97.00 86 THR A N 1
ATOM 648 C CA . THR A 1 86 ? -2.691 9.425 22.342 1.00 97.00 86 THR A CA 1
ATOM 649 C C . THR A 1 86 ? -4.123 9.918 22.554 1.00 97.00 86 THR A C 1
ATOM 651 O O . THR A 1 86 ? -4.582 10.019 23.694 1.00 97.00 86 THR A O 1
ATOM 654 N N . GLN A 1 87 ? -4.861 10.172 21.471 1.00 97.12 87 GLN A N 1
ATOM 655 C CA . GLN A 1 87 ? -6.256 10.600 21.555 1.00 97.12 87 GLN A CA 1
ATOM 656 C C . GLN A 1 87 ? -7.172 9.500 22.103 1.00 97.12 87 GLN A C 1
ATOM 658 O O . GLN A 1 87 ? -8.058 9.777 22.912 1.00 97.12 87 GLN A O 1
ATOM 663 N N . LYS A 1 88 ? -6.948 8.244 21.709 1.00 96.81 88 LYS A N 1
ATOM 664 C CA . LYS A 1 88 ? -7.691 7.089 22.218 1.00 96.81 88 LYS A CA 1
ATOM 665 C C . LYS A 1 88 ? -7.529 6.946 23.733 1.00 96.81 88 LYS A C 1
ATOM 667 O O . LYS A 1 88 ? -8.535 6.847 24.429 1.00 96.81 88 LYS A O 1
ATOM 672 N N . ARG A 1 89 ? -6.299 7.039 24.251 1.00 97.38 89 ARG A N 1
ATOM 673 C CA . ARG A 1 89 ? -6.031 7.009 25.703 1.00 97.38 89 ARG A CA 1
ATOM 674 C C . ARG A 1 89 ? -6.736 8.141 26.445 1.00 97.38 89 ARG A C 1
ATOM 676 O O . ARG A 1 89 ? -7.308 7.910 27.506 1.00 97.38 89 ARG A O 1
ATOM 683 N N . LEU A 1 90 ? -6.731 9.353 25.887 1.00 97.44 90 LEU A N 1
ATOM 684 C CA . LEU A 1 90 ? -7.461 10.488 26.459 1.00 97.44 90 LEU A CA 1
ATOM 685 C C . LEU A 1 90 ? -8.973 10.204 26.527 1.00 97.44 90 LEU A C 1
ATOM 687 O O . LEU A 1 90 ? -9.609 10.429 27.556 1.00 97.44 90 LEU A O 1
ATOM 691 N N . ASN A 1 91 ? -9.550 9.671 25.450 1.00 96.62 91 ASN A N 1
ATOM 692 C CA . ASN A 1 91 ? -10.967 9.314 25.404 1.00 96.62 91 ASN A CA 1
ATOM 693 C C . ASN A 1 91 ? -11.324 8.215 26.415 1.00 96.62 91 ASN A C 1
ATOM 695 O O . ASN A 1 91 ? -12.355 8.307 27.080 1.00 96.62 91 ASN A O 1
ATOM 699 N N . GLU A 1 92 ? -10.468 7.205 26.567 1.00 96.75 92 GLU A N 1
ATOM 700 C CA . GLU A 1 92 ? -10.628 6.144 27.567 1.00 96.75 92 GLU A CA 1
ATOM 701 C C . GLU A 1 92 ? -10.600 6.706 28.992 1.00 96.75 92 GLU A C 1
ATOM 703 O O . GLU A 1 92 ? -11.477 6.379 29.791 1.00 96.75 92 GLU A O 1
ATOM 708 N N . GLN A 1 93 ? -9.671 7.620 29.294 1.00 96.56 93 GLN A N 1
ATOM 709 C CA . GLN A 1 93 ? -9.620 8.292 30.596 1.00 96.56 93 GLN A CA 1
ATOM 710 C C . GLN A 1 93 ? -10.907 9.068 30.897 1.00 96.56 93 GLN A C 1
ATOM 712 O O . GLN A 1 93 ? -11.432 8.995 32.010 1.00 96.56 93 GLN A O 1
ATOM 717 N N . MET A 1 94 ? -11.453 9.784 29.909 1.00 92.75 94 MET A N 1
ATOM 718 C CA . MET A 1 94 ? -12.730 10.485 30.070 1.00 92.75 94 MET A CA 1
ATOM 719 C C . MET A 1 94 ? -13.892 9.509 30.295 1.00 92.75 94 MET A C 1
ATOM 721 O O . MET A 1 94 ? -14.720 9.731 31.181 1.00 92.75 94 MET A O 1
ATOM 725 N N . MET A 1 95 ? -13.947 8.412 29.535 1.00 92.06 95 MET A N 1
ATOM 726 C CA . MET A 1 95 ? -14.973 7.379 29.699 1.00 92.06 95 MET A CA 1
ATOM 727 C C . MET A 1 95 ? -14.903 6.729 31.085 1.00 92.06 95 MET A C 1
ATOM 729 O O . MET A 1 95 ? -15.934 6.517 31.725 1.00 92.06 95 MET A O 1
ATOM 733 N N . GLU A 1 96 ? -13.699 6.447 31.579 1.00 93.06 96 GLU A N 1
ATOM 734 C CA . GLU A 1 96 ? -13.498 5.876 32.906 1.00 93.06 96 GLU A CA 1
ATOM 735 C C . GLU A 1 96 ? -13.927 6.849 34.010 1.00 93.06 96 GLU A C 1
ATOM 737 O O . GLU A 1 96 ? -14.625 6.453 34.947 1.00 93.06 96 GLU A O 1
ATOM 742 N N . MET A 1 97 ? -13.587 8.134 33.879 1.00 90.81 97 MET A N 1
ATOM 743 C CA . MET A 1 97 ? -14.035 9.170 34.810 1.00 90.81 97 MET A CA 1
ATOM 744 C C . MET A 1 97 ? -15.566 9.262 34.851 1.00 90.81 97 MET A C 1
ATOM 746 O O . MET A 1 97 ? -16.151 9.258 35.935 1.00 90.81 97 MET A O 1
ATOM 750 N N . MET A 1 98 ? -16.227 9.262 33.689 1.00 88.94 98 MET A N 1
ATOM 751 C CA . MET A 1 98 ? -17.692 9.254 33.601 1.00 88.94 98 MET A CA 1
ATOM 752 C C . MET A 1 98 ? -18.303 8.022 34.282 1.00 88.94 98 MET A C 1
ATOM 754 O O . MET A 1 98 ? -19.274 8.149 35.028 1.00 88.94 98 MET A O 1
ATOM 758 N N . LYS A 1 99 ? -17.707 6.840 34.088 1.00 88.56 99 LYS A N 1
ATOM 759 C CA . LYS A 1 99 ? -18.163 5.585 34.705 1.00 88.56 99 LYS A CA 1
ATOM 760 C C . LYS A 1 99 ? -17.995 5.577 36.227 1.00 88.56 99 LYS A C 1
ATOM 762 O O . LYS A 1 99 ? -18.830 5.009 36.922 1.00 88.56 99 LYS A O 1
ATOM 767 N N . ARG A 1 100 ? -16.941 6.211 36.755 1.00 89.50 100 ARG A N 1
ATOM 768 C CA . ARG A 1 100 ? -16.712 6.342 38.206 1.00 89.50 100 ARG A CA 1
ATOM 769 C C . ARG A 1 100 ? -17.672 7.330 38.864 1.00 89.50 100 ARG A C 1
ATOM 771 O O . ARG A 1 100 ? -18.092 7.097 39.991 1.00 89.50 100 ARG A O 1
ATOM 778 N N . MET A 1 101 ? -18.025 8.412 38.169 1.00 86.38 101 MET A N 1
ATOM 779 C CA . MET A 1 101 ? -18.991 9.396 38.673 1.00 86.38 101 MET A CA 1
ATOM 780 C C . MET A 1 101 ? -20.430 8.869 38.656 1.00 86.38 101 MET A C 1
ATOM 782 O 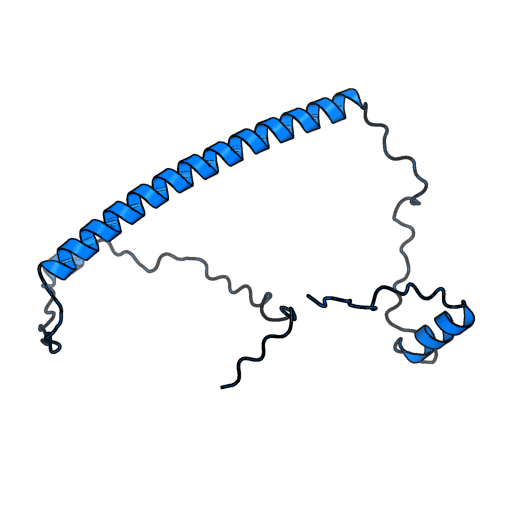O . MET A 1 101 ? -21.229 9.239 39.513 1.00 86.38 101 MET A O 1
ATOM 786 N N . TYR A 1 102 ? -20.749 7.986 37.708 1.00 77.69 102 TYR A N 1
ATOM 787 C CA . TYR A 1 102 ? -22.059 7.354 37.575 1.00 77.69 102 TYR A CA 1
ATOM 788 C 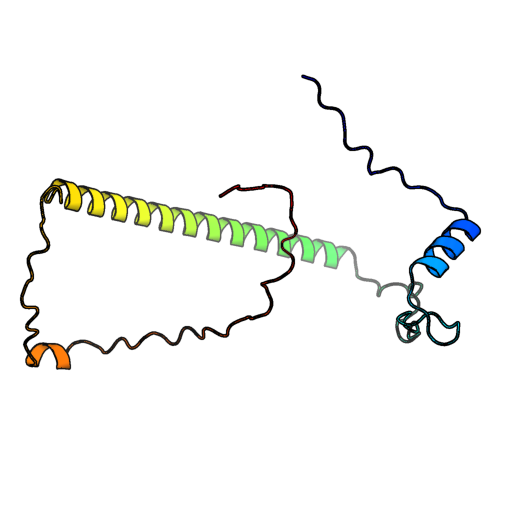C . TYR A 1 102 ? -21.897 5.847 37.340 1.00 77.69 102 TYR A C 1
ATOM 790 O O . TYR A 1 102 ? -21.998 5.383 36.199 1.00 77.69 102 TYR A O 1
ATOM 798 N N . PRO A 1 103 ? -21.637 5.056 38.396 1.00 73.31 103 PRO A N 1
ATOM 799 C CA . PRO A 1 103 ? -21.634 3.608 38.276 1.00 73.31 103 PRO A CA 1
ATOM 800 C C . PRO A 1 103 ? -23.050 3.162 37.894 1.00 73.31 103 PRO A C 1
ATOM 802 O O . PRO A 1 103 ? -23.986 3.273 38.681 1.00 73.31 103 PRO A O 1
ATOM 805 N N . ASN A 1 104 ? -23.228 2.670 36.666 1.00 69.12 104 ASN A N 1
ATOM 806 C CA . ASN A 1 104 ? -24.518 2.197 36.136 1.00 69.12 104 ASN A CA 1
ATOM 807 C C . ASN A 1 104 ? -25.019 0.892 36.794 1.00 69.12 104 ASN A C 1
ATOM 809 O O . ASN A 1 104 ? -25.865 0.190 36.240 1.00 69.12 104 ASN A O 1
ATOM 813 N N . GLU A 1 105 ? -24.538 0.564 37.989 1.00 64.00 105 GLU A N 1
ATOM 814 C CA . GLU A 1 105 ? -24.993 -0.556 38.804 1.00 64.00 105 GLU A CA 1
ATOM 815 C C . GLU A 1 105 ? -26.310 -0.164 39.497 1.00 64.00 105 GLU A C 1
ATOM 817 O O . GLU A 1 105 ? -26.350 0.143 40.683 1.00 64.00 105 GLU A O 1
ATOM 822 N N . GLY A 1 106 ? -27.405 -0.092 38.729 1.00 57.00 106 GLY A N 1
ATOM 823 C CA . GLY A 1 106 ? -28.749 0.126 39.287 1.00 57.00 106 GLY A CA 1
ATOM 824 C C . GLY A 1 106 ? -29.751 0.908 38.434 1.00 57.00 106 GLY A C 1
ATOM 825 O O . GLY A 1 106 ? -30.877 1.128 38.882 1.00 57.00 106 GLY A O 1
ATOM 826 N N . LEU A 1 107 ? -29.412 1.332 37.211 1.00 52.66 107 LEU A N 1
ATOM 827 C CA . LEU A 1 107 ? -30.371 2.038 36.356 1.00 52.66 107 LEU A CA 1
ATOM 828 C C . LEU A 1 107 ? -31.314 1.054 35.654 1.00 52.66 107 LEU A C 1
ATOM 830 O O . LEU A 1 107 ? -31.113 0.655 34.509 1.00 52.66 107 LEU A O 1
ATOM 834 N N . VAL A 1 108 ? -32.403 0.717 36.346 1.00 58.31 108 VAL A N 1
ATOM 835 C CA . VAL A 1 108 ? -33.671 0.334 35.707 1.00 58.31 108 VAL A CA 1
ATOM 836 C C . VAL A 1 108 ? -33.946 1.348 34.585 1.00 58.31 108 VAL A C 1
ATOM 838 O O . VAL A 1 108 ? -33.772 2.545 34.843 1.00 58.31 108 VAL A O 1
ATOM 841 N N . PRO A 1 109 ? -34.376 0.950 33.368 1.00 55.69 109 PRO A N 1
ATOM 842 C CA . PRO A 1 109 ? -34.643 1.906 32.301 1.00 55.69 109 PRO A CA 1
ATOM 843 C C . PRO A 1 109 ? -35.742 2.869 32.759 1.00 55.69 109 PRO A C 1
ATOM 845 O O . PRO A 1 109 ? -36.934 2.555 32.701 1.00 55.69 109 PRO A O 1
ATOM 848 N N . ARG A 1 110 ? -35.368 4.056 33.249 1.00 60.75 110 ARG A N 1
ATOM 849 C CA . ARG A 1 110 ? -36.333 5.132 33.442 1.00 60.75 110 ARG A CA 1
ATOM 850 C C . ARG A 1 110 ? -36.791 5.500 32.046 1.00 60.75 110 ARG A C 1
ATOM 852 O O . ARG A 1 110 ? -36.023 6.034 31.250 1.00 60.75 110 ARG A O 1
ATOM 859 N N . LYS A 1 111 ? -38.049 5.174 31.752 1.00 61.16 111 LYS A N 1
ATOM 860 C CA . LYS A 1 111 ? -38.772 5.681 30.591 1.00 61.16 111 LYS A CA 1
ATOM 861 C C . LYS A 1 111 ? -38.881 7.194 30.750 1.00 61.16 111 LYS A C 1
ATOM 863 O O . LYS A 1 111 ? -39.876 7.699 31.256 1.00 61.16 111 LYS A O 1
ATOM 868 N N . PHE A 1 112 ? -37.826 7.917 30.391 1.00 55.41 112 PHE A N 1
ATOM 869 C CA . PHE A 1 112 ? -37.922 9.350 30.191 1.00 55.41 112 PHE A CA 1
ATOM 870 C C . PHE A 1 112 ? -38.924 9.547 29.051 1.00 55.41 112 PHE A C 1
ATOM 872 O O . PHE A 1 112 ? -38.708 8.993 27.970 1.00 55.41 112 PHE A O 1
ATOM 879 N N . PRO A 1 113 ? -40.035 10.275 29.250 1.00 54.25 113 PRO A N 1
ATOM 880 C CA . PRO A 1 113 ? -40.842 10.692 28.121 1.00 54.25 113 PRO A CA 1
ATOM 881 C C . PRO A 1 113 ? -39.968 11.646 27.307 1.00 54.25 113 PRO A C 1
ATOM 883 O O . PRO A 1 113 ? -39.774 12.802 27.677 1.00 54.25 113 PRO A O 1
ATOM 886 N N . MET A 1 114 ? -39.377 11.133 26.230 1.00 62.00 114 MET A N 1
ATOM 887 C CA . MET A 1 114 ? -38.522 11.882 25.318 1.00 62.00 114 MET A CA 1
ATOM 888 C C . MET A 1 114 ? -39.410 12.813 24.477 1.00 62.00 114 MET A C 1
ATOM 890 O O . MET A 1 114 ? -39.649 12.589 23.296 1.00 62.00 114 MET A O 1
ATOM 894 N N . GLN A 1 115 ? -39.985 13.837 25.109 1.00 66.50 115 GLN A N 1
ATOM 895 C CA . GLN A 1 115 ? -40.698 14.903 24.418 1.00 66.50 115 GLN A CA 1
ATOM 896 C C . GLN A 1 115 ? -39.673 15.944 23.988 1.00 66.50 115 GLN A C 1
ATOM 898 O O . GLN A 1 115 ? -39.329 16.835 24.756 1.00 66.50 115 GLN A O 1
ATOM 903 N N . ILE A 1 116 ? -39.169 15.812 22.763 1.00 68.38 116 ILE A N 1
ATOM 904 C CA . ILE A 1 116 ? -38.331 16.830 22.127 1.00 68.38 116 ILE A CA 1
ATOM 905 C C . ILE A 1 116 ? -39.242 18.027 21.799 1.00 68.38 116 ILE A C 1
ATOM 907 O O . ILE A 1 116 ? -40.164 17.875 20.989 1.00 68.38 116 ILE A O 1
ATOM 911 N N . PRO A 1 117 ? -39.040 19.221 22.395 1.00 64.00 117 PRO A N 1
ATOM 912 C CA . PRO A 1 117 ? -39.780 20.413 22.000 1.00 64.00 117 PRO A CA 1
ATOM 913 C C . PRO A 1 117 ? -39.572 20.679 20.506 1.00 64.00 117 PRO A C 1
ATOM 915 O O . PRO A 1 117 ? -38.439 20.818 20.053 1.00 64.00 117 PRO A O 1
ATOM 918 N N . ARG A 1 118 ? -40.652 20.785 19.718 1.00 61.16 118 ARG A N 1
ATOM 919 C CA . ARG A 1 118 ? -40.571 20.955 18.248 1.00 61.16 118 ARG A CA 1
ATOM 920 C C . ARG A 1 118 ? -39.645 22.097 17.800 1.00 61.16 118 ARG A C 1
ATOM 922 O O . ARG A 1 118 ? -39.104 22.022 16.705 1.00 61.16 118 ARG A O 1
ATOM 929 N N . LYS A 1 119 ? -39.432 23.109 18.651 1.00 61.81 119 LYS A N 1
ATOM 930 C CA . LYS A 1 119 ? -38.559 24.260 18.376 1.00 61.81 119 LYS A CA 1
ATOM 931 C C . LYS A 1 119 ? -37.075 23.904 18.212 1.00 61.81 119 LYS A C 1
ATOM 933 O O . LYS A 1 119 ? -36.410 24.555 17.425 1.00 61.81 119 LYS A O 1
ATOM 938 N N . ILE A 1 120 ? -36.571 22.866 18.889 1.00 60.62 120 ILE A N 1
ATOM 939 C CA . ILE A 1 120 ? -35.170 22.426 18.725 1.00 60.62 120 ILE A CA 1
ATOM 940 C C . ILE A 1 120 ? -34.990 21.431 17.572 1.00 60.62 120 ILE A C 1
ATOM 942 O O . ILE A 1 120 ? -33.897 21.303 17.036 1.00 60.62 120 ILE A O 1
ATOM 946 N N . SER A 1 121 ? -36.057 20.758 17.128 1.00 55.62 121 SER A N 1
ATOM 947 C CA . SER A 1 121 ? -35.973 19.814 16.004 1.00 55.62 121 SER A CA 1
ATOM 948 C C . SER A 1 121 ? -35.739 20.497 14.651 1.00 55.62 121 SER A C 1
ATOM 950 O O . SER A 1 121 ? -35.306 19.822 13.721 1.00 55.62 121 SER A O 1
ATOM 952 N N . SER A 1 122 ? -36.051 21.790 14.516 1.00 58.56 122 SER A N 1
ATOM 953 C CA . SER A 1 122 ? -35.818 22.561 13.287 1.00 58.56 122 SER A CA 1
ATOM 954 C C . SER A 1 122 ? -34.427 23.191 13.204 1.00 58.56 122 SER A C 1
ATOM 956 O O . SER A 1 122 ? -34.027 23.585 12.115 1.00 58.56 122 SER A O 1
ATOM 958 N N . GLU A 1 123 ? -33.708 23.302 14.326 1.00 59.34 123 GLU A N 1
ATOM 959 C CA . GLU A 1 123 ? -32.374 23.924 14.387 1.00 59.34 123 GLU A CA 1
ATOM 960 C C . GLU A 1 123 ? -31.233 22.901 14.423 1.00 59.34 123 GLU A C 1
ATOM 962 O O . GLU A 1 123 ? -30.080 23.256 14.183 1.00 59.34 123 GLU A O 1
ATOM 967 N N . LEU A 1 124 ? -31.529 21.622 14.679 1.00 63.53 124 LEU A N 1
ATOM 968 C CA . LEU A 1 124 ? -30.524 20.575 14.547 1.00 63.53 124 LEU A CA 1
ATOM 969 C C . LEU A 1 124 ? -30.207 20.348 13.062 1.00 63.53 124 LEU A C 1
ATOM 971 O O . LEU A 1 124 ? -31.133 20.126 12.272 1.00 63.53 124 LEU A O 1
ATOM 975 N N . PRO A 1 125 ? -28.921 20.355 12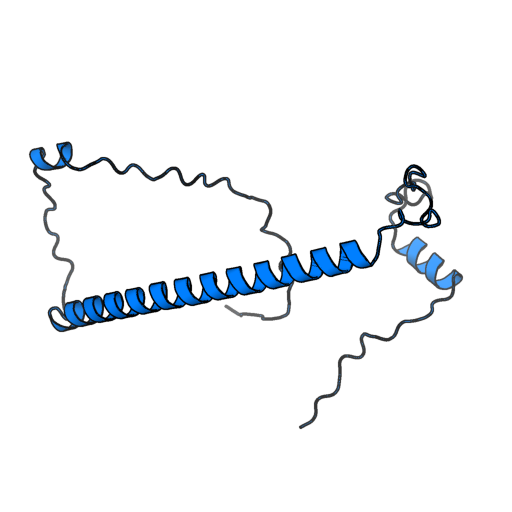.663 1.00 58.78 125 PRO A N 1
ATOM 976 C CA . PRO A 1 125 ? -28.552 19.972 11.312 1.00 58.78 125 PRO A CA 1
ATOM 977 C C . PRO A 1 125 ? -29.074 18.556 11.062 1.00 58.78 125 PRO A C 1
ATOM 979 O O . PRO A 1 125 ? -28.795 17.635 11.832 1.00 58.78 125 PRO A O 1
ATOM 982 N N . ARG A 1 126 ? -29.853 18.370 9.989 1.00 58.03 126 ARG A N 1
ATOM 983 C CA . ARG A 1 126 ? -30.158 17.033 9.470 1.00 58.03 126 ARG A CA 1
ATOM 984 C C . ARG A 1 126 ? -28.848 16.435 8.971 1.00 58.03 126 ARG A C 1
ATOM 986 O O . ARG A 1 126 ? -28.518 16.547 7.796 1.00 58.03 126 ARG A O 1
ATOM 993 N N . ILE A 1 127 ? -28.110 15.784 9.862 1.00 58.72 127 ILE A N 1
ATOM 994 C CA . ILE A 1 127 ? -27.225 14.706 9.452 1.00 58.72 127 ILE A CA 1
ATOM 995 C C . ILE A 1 127 ? -28.167 13.585 9.013 1.00 58.72 127 ILE A C 1
ATOM 997 O O . ILE A 1 127 ? -28.680 12.816 9.824 1.00 58.72 127 ILE A O 1
ATOM 1001 N N . GLY A 1 128 ? -28.490 13.572 7.716 1.00 54.44 128 GLY A N 1
ATOM 1002 C CA . GLY A 1 128 ? -28.991 12.361 7.080 1.00 54.44 128 GLY A CA 1
ATOM 1003 C C . GLY A 1 128 ? -27.957 11.248 7.261 1.00 54.44 128 GLY A C 1
ATOM 1004 O O . GLY A 1 128 ? -26.799 11.551 7.569 1.00 54.44 128 GLY A O 1
ATOM 1005 N N . PRO A 1 129 ? -28.333 9.969 7.094 1.00 48.59 129 PRO A N 1
ATOM 1006 C CA . PRO A 1 129 ? -27.316 8.942 6.936 1.00 48.59 129 PRO A CA 1
ATOM 1007 C C . PRO A 1 129 ? -26.366 9.451 5.854 1.00 48.59 129 PRO A C 1
ATOM 1009 O O . PRO A 1 129 ? -26.808 9.775 4.751 1.00 48.59 129 PRO A O 1
ATOM 1012 N N . SER A 1 130 ? -25.089 9.630 6.201 1.00 49.12 130 SER A N 1
ATOM 1013 C CA . SER A 1 130 ? -24.069 9.814 5.183 1.00 49.12 130 SER A CA 1
ATOM 1014 C C . SER A 1 130 ? -24.306 8.698 4.181 1.00 49.12 130 SER A C 1
ATOM 1016 O O . SER A 1 130 ? -24.368 7.536 4.595 1.00 49.12 130 SER A O 1
ATOM 1018 N N . GLU A 1 131 ? -24.482 9.039 2.910 1.00 48.06 131 GLU A N 1
ATOM 1019 C CA . GLU A 1 131 ? -24.373 8.092 1.811 1.00 48.06 131 GLU A CA 1
ATOM 1020 C C . GLU A 1 131 ? -22.925 7.584 1.807 1.00 48.06 131 GLU A C 1
ATOM 1022 O O . GLU A 1 131 ? -22.106 7.927 0.962 1.00 48.06 131 GLU A O 1
ATOM 1027 N N . ILE A 1 132 ? -22.569 6.769 2.802 1.00 43.69 132 ILE A N 1
ATOM 1028 C CA . ILE A 1 132 ? -21.621 5.707 2.569 1.00 43.69 132 ILE A CA 1
ATOM 1029 C C . ILE A 1 132 ? -22.298 4.897 1.477 1.00 43.69 132 ILE A C 1
ATOM 1031 O O . ILE A 1 132 ? -23.330 4.266 1.700 1.00 43.69 132 ILE A O 1
ATOM 1035 N N . SER A 1 133 ? -21.787 5.038 0.258 1.00 39.69 133 SER A N 1
ATOM 1036 C CA . SER A 1 133 ? -22.096 4.119 -0.820 1.00 39.69 133 SER A CA 1
ATOM 1037 C C . SER A 1 133 ? -21.680 2.739 -0.319 1.00 39.69 133 SER A C 1
ATOM 1039 O O . SER A 1 133 ? -20.534 2.330 -0.462 1.00 39.69 133 SER A O 1
ATOM 1041 N N . LEU A 1 134 ? -22.607 2.050 0.348 1.00 46.12 134 LEU A N 1
ATOM 1042 C CA . LEU A 1 134 ? -22.631 0.605 0.475 1.00 46.12 134 LEU A CA 1
ATOM 1043 C C . LEU A 1 134 ? -22.950 0.088 -0.927 1.00 46.12 134 LEU A C 1
ATOM 1045 O O . LEU A 1 134 ? -24.029 -0.444 -1.178 1.00 46.12 134 LEU A O 1
ATOM 1049 N N . GLU A 1 135 ? -22.020 0.290 -1.863 1.00 41.66 135 GLU A N 1
ATOM 1050 C CA . GLU A 1 135 ? -21.883 -0.687 -2.923 1.00 41.66 135 GLU A CA 1
ATOM 1051 C C . GLU A 1 135 ? -21.492 -1.973 -2.209 1.00 41.66 135 GLU A C 1
ATOM 1053 O O . GLU A 1 135 ? -20.381 -2.151 -1.709 1.00 41.66 135 GLU A O 1
ATOM 1058 N N . TYR A 1 136 ? -22.503 -2.820 -2.063 1.00 41.91 136 TYR A N 1
ATOM 1059 C CA . TYR A 1 136 ? -22.347 -4.237 -1.863 1.00 41.91 136 TYR A CA 1
ATOM 1060 C C . TYR A 1 136 ? -21.346 -4.741 -2.906 1.00 41.91 136 TYR A C 1
ATOM 1062 O O . TYR A 1 136 ? -21.712 -5.031 -4.042 1.00 41.91 136 TYR A O 1
ATOM 1070 N N . SER A 1 137 ? -20.082 -4.887 -2.518 1.00 40.78 137 SER A N 1
ATOM 1071 C CA . SER A 1 137 ? -19.250 -5.913 -3.130 1.00 40.78 137 SER A CA 1
ATOM 1072 C C . SER A 1 137 ? -19.820 -7.255 -2.679 1.00 40.78 137 SER A C 1
ATOM 1074 O O . SER A 1 137 ? -19.352 -7.844 -1.707 1.00 40.78 137 SER A O 1
ATOM 1076 N N . GLU A 1 138 ? -20.835 -7.742 -3.393 1.00 48.16 138 GLU A N 1
ATOM 1077 C CA . GLU A 1 138 ? -21.300 -9.135 -3.352 1.00 48.16 138 GLU A CA 1
ATOM 1078 C C . GLU A 1 138 ? -20.238 -10.136 -3.869 1.00 48.16 138 GLU A C 1
ATOM 1080 O O . GLU A 1 138 ? -20.576 -11.248 -4.251 1.00 48.16 138 GLU A O 1
ATOM 1085 N N . GLU A 1 139 ? -18.944 -9.798 -3.885 1.00 51.38 139 GLU A N 1
ATOM 1086 C CA . GLU A 1 139 ? -17.919 -10.634 -4.531 1.00 51.38 139 GLU A CA 1
ATOM 1087 C C . GLU A 1 139 ? -16.761 -11.093 -3.635 1.00 51.38 139 GLU A C 1
ATOM 1089 O O . GLU A 1 139 ? -15.825 -11.702 -4.139 1.00 51.38 139 GLU A O 1
ATOM 1094 N N . LEU A 1 140 ? -16.798 -10.887 -2.313 1.00 47.94 140 LEU A N 1
ATOM 1095 C CA . LEU A 1 140 ? -15.763 -11.458 -1.422 1.00 47.94 140 LEU A CA 1
ATOM 1096 C C . LEU A 1 140 ? -16.284 -12.473 -0.400 1.00 47.94 140 LEU A C 1
ATOM 1098 O O . LEU A 1 140 ? -15.529 -12.942 0.451 1.00 47.94 140 LEU A O 1
ATOM 1102 N N . SER A 1 141 ? -17.552 -12.875 -0.505 1.00 52.28 141 SER A N 1
ATOM 1103 C CA . SER A 1 141 ? -18.002 -14.119 0.113 1.00 52.28 141 SER A CA 1
ATOM 1104 C C . SER A 1 141 ? -17.829 -15.213 -0.920 1.00 52.28 141 SER A C 1
ATOM 1106 O O . SER A 1 141 ? -18.675 -15.355 -1.780 1.00 52.28 141 SER A O 1
ATOM 1108 N N . TYR A 1 142 ? -16.667 -15.849 -0.913 1.00 55.34 142 TYR A N 1
ATOM 1109 C CA . TYR A 1 142 ? -16.373 -17.254 -1.203 1.00 55.34 142 TYR A CA 1
ATOM 1110 C C . TYR A 1 142 ? -14.860 -17.308 -1.438 1.00 55.34 142 TYR A C 1
ATOM 1112 O O . TYR A 1 142 ? -14.295 -16.493 -2.158 1.00 55.34 142 TYR A O 1
ATOM 1120 N N . ASP A 1 143 ? -14.221 -18.246 -0.745 1.00 44.56 143 ASP A N 1
ATOM 1121 C CA . ASP A 1 143 ? -12.786 -18.541 -0.762 1.00 44.56 143 ASP A CA 1
ATOM 1122 C C . ASP A 1 143 ? -11.897 -17.775 0.237 1.00 44.56 143 ASP A C 1
ATOM 1124 O O . ASP A 1 143 ? -10.755 -17.428 -0.049 1.00 44.56 143 ASP A O 1
ATOM 1128 N N . ILE A 1 144 ? -12.340 -17.674 1.497 1.00 46.19 144 ILE A N 1
ATOM 1129 C CA . ILE A 1 144 ? -11.404 -17.936 2.608 1.00 46.19 144 ILE A CA 1
ATOM 1130 C C . ILE A 1 144 ? -11.579 -19.401 3.004 1.00 46.19 144 ILE A C 1
ATOM 1132 O O . ILE A 1 144 ? -12.165 -19.743 4.027 1.00 46.19 144 ILE A O 1
ATOM 1136 N N . VAL A 1 145 ? -11.066 -20.291 2.157 1.00 52.19 145 VAL A N 1
ATOM 1137 C CA . VAL A 1 145 ? -10.672 -21.631 2.596 1.00 52.19 145 VAL A CA 1
ATOM 1138 C C . VAL A 1 145 ? -9.235 -21.500 3.083 1.00 52.19 145 VAL A C 1
ATOM 1140 O O . VAL A 1 145 ? -8.287 -21.870 2.400 1.00 52.19 145 VAL A O 1
ATOM 1143 N N . VAL A 1 146 ? -9.061 -20.890 4.253 1.00 47.81 146 VAL A N 1
ATOM 1144 C CA . VAL A 1 146 ? -7.767 -20.860 4.935 1.00 47.81 146 VAL A CA 1
ATOM 1145 C C . VAL A 1 146 ? -7.960 -21.487 6.306 1.00 47.81 146 VAL A C 1
ATOM 1147 O O . VAL A 1 146 ? -8.384 -20.851 7.261 1.00 47.81 146 VAL A O 1
ATOM 1150 N N . LEU A 1 147 ? -7.625 -22.776 6.330 1.00 42.44 147 LEU A N 1
ATOM 1151 C CA . LEU A 1 147 ? -7.013 -23.479 7.452 1.00 42.44 147 LEU A CA 1
ATOM 1152 C C . LEU A 1 147 ? -7.851 -23.576 8.738 1.00 42.44 147 LEU A C 1
ATOM 1154 O O . LEU A 1 147 ? -7.663 -22.847 9.703 1.00 42.44 147 LEU A O 1
ATOM 1158 N N . GLY A 1 148 ? -8.682 -24.620 8.782 1.00 48.09 148 GLY A N 1
ATOM 1159 C CA . GLY A 1 148 ? -8.543 -25.625 9.841 1.00 48.09 148 GLY A CA 1
ATOM 1160 C C . GLY A 1 148 ? -8.769 -25.189 11.289 1.00 48.09 148 GLY A C 1
ATOM 1161 O O . GLY A 1 148 ? -8.076 -25.693 12.168 1.00 48.09 148 GLY A O 1
ATOM 1162 N N . VAL A 1 149 ? -9.749 -24.331 11.564 1.00 43.72 149 VAL A N 1
ATOM 1163 C CA . VAL A 1 149 ? -10.279 -24.164 12.925 1.00 43.72 149 VAL A CA 1
ATOM 1164 C C . VAL A 1 149 ? -11.774 -24.459 12.936 1.00 43.72 149 VAL A C 1
ATOM 1166 O O . VAL A 1 149 ? -12.609 -23.613 12.630 1.00 43.72 149 VAL A O 1
ATOM 1169 N N . SER A 1 150 ? -12.117 -25.705 13.262 1.00 42.06 150 SER A N 1
ATOM 1170 C CA . SER A 1 150 ? -13.475 -26.058 13.667 1.00 42.06 150 SER A CA 1
ATOM 1171 C C . SER A 1 150 ? -13.788 -25.307 14.958 1.00 42.06 150 SER A C 1
ATOM 1173 O O . SER A 1 150 ? -13.164 -25.572 15.984 1.00 42.06 150 SER A O 1
ATOM 1175 N N . LEU A 1 151 ? -14.739 -24.376 14.921 1.00 43.28 151 LEU A N 1
ATOM 1176 C CA . LEU A 1 151 ? -15.442 -23.964 16.128 1.00 43.28 151 LEU A CA 1
ATOM 1177 C C . LEU A 1 151 ? -16.785 -24.689 16.115 1.00 43.28 151 LEU A C 1
ATOM 1179 O O . LEU A 1 151 ? -17.693 -24.323 15.373 1.00 43.28 151 LEU A O 1
ATOM 1183 N N . GLU A 1 152 ? -16.849 -25.772 16.883 1.00 47.34 152 GLU A N 1
ATOM 1184 C CA . GLU A 1 152 ? -18.100 -26.442 17.222 1.00 47.34 152 GLU A CA 1
ATOM 1185 C C . GLU A 1 152 ? -18.988 -25.461 17.997 1.00 47.34 152 GLU A C 1
ATOM 1187 O O . GLU A 1 152 ? -18.576 -24.901 19.017 1.00 47.34 152 GLU A O 1
ATOM 1192 N N . ILE A 1 153 ? -20.207 -25.265 17.496 1.00 43.84 153 ILE A N 1
ATOM 1193 C CA . ILE A 1 153 ? -21.376 -24.876 18.286 1.00 43.84 153 ILE A CA 1
ATOM 1194 C C . ILE A 1 153 ? -22.446 -25.924 18.006 1.00 43.84 153 ILE A C 1
ATOM 1196 O O . ILE A 1 153 ? -22.641 -26.238 16.808 1.00 43.84 153 ILE A O 1
#

Foldseek 3Di:
DDDDDPPPPPPDPDDPVVVVVCCQVPFDDDPNHGPPPDDPPCPPDPPPDDDPDDDVVVVVVVVVVVVVVVVVVVVVVVVVVVVVVVVVVVVVVVVVVVCVVPVVVDDDPPPDVPPDPVVVVVVDPPPDPPPPVPPPPPPPPDDPPDDDDDDDD

pLDDT: mean 74.58, std 19.67, range [39.69, 98.69]

Organism: NCBI:txid109376

Secondary structure (DSSP, 8-state):
-------TT------HHHHHHHHHHHS-EETTEESS-----TTSPPTTSPPPP--HHHHHHHHHHHHHHHHHHHHHHHHHHHHHHHHHHHHHHHHHHHHHHS--TT-----------HHHHTTS---PPP-------TTSSS-----------

Radius of gyration: 32.14 Å; chains: 1; bounding box: 63×65×70 Å